Protein AF-A0A7Z2T0M9-F1 (afdb_monomer_lite)

InterPro domains:
  IPR044925 His-Me finger superfamily [SSF54060] (57-110)
  IPR044930 Homing endonuclease, His-Me finger superfamily [G3DSA:3.90.75.10] (30-113)

pLDDT: mean 75.5, std 15.65, range [36.25, 91.56]

Structure (mmCIF, N/CA/C/O backbone):
data_AF-A0A7Z2T0M9-F1
#
_entry.id   AF-A0A7Z2T0M9-F1
#
loop_
_atom_site.group_PDB
_atom_site.id
_atom_site.type_symbol
_atom_site.label_atom_id
_atom_site.label_alt_id
_atom_site.label_comp_id
_atom_site.label_asym_id
_atom_site.label_entity_id
_atom_site.label_seq_id
_atom_site.pdbx_PDB_ins_code
_atom_site.Cartn_x
_atom_site.Cartn_y
_atom_site.Cartn_z
_atom_site.occupancy
_atom_site.B_iso_or_equiv
_atom_site.auth_seq_id
_atom_site.auth_comp_id
_atom_site.auth_asym_id
_atom_site.auth_atom_id
_atom_site.pdbx_PDB_model_num
ATOM 1 N N . MET A 1 1 ? 39.689 4.831 -17.981 1.00 44.88 1 MET A N 1
ATOM 2 C CA . MET A 1 1 ? 38.945 5.629 -16.985 1.00 44.88 1 MET A CA 1
ATOM 3 C C . MET A 1 1 ? 37.884 6.417 -17.726 1.00 44.88 1 MET A C 1
ATOM 5 O O . MET A 1 1 ? 38.165 7.509 -18.199 1.00 44.88 1 MET A O 1
ATOM 9 N N . SER A 1 2 ? 36.717 5.821 -17.944 1.00 44.22 2 SER A N 1
ATOM 10 C CA . SER A 1 2 ? 35.560 6.513 -18.521 1.00 44.22 2 SER A CA 1
ATOM 11 C C . SER A 1 2 ? 34.316 5.743 -18.094 1.00 44.22 2 SER A C 1
ATOM 13 O O . SER A 1 2 ? 33.832 4.882 -18.818 1.00 44.22 2 SER A O 1
ATOM 15 N N . GLU A 1 3 ? 33.868 5.991 -16.867 1.00 47.47 3 GLU A N 1
ATOM 16 C CA . GLU A 1 3 ? 32.492 5.697 -16.473 1.00 47.47 3 GLU A CA 1
ATOM 17 C C . GLU A 1 3 ? 31.602 6.738 -17.166 1.00 47.47 3 GLU A C 1
ATOM 19 O O . GLU A 1 3 ? 31.812 7.938 -16.962 1.00 47.47 3 GLU A O 1
ATOM 24 N N . PRO A 1 4 ? 30.663 6.339 -18.039 1.00 52.00 4 PRO A N 1
ATOM 25 C CA . PRO A 1 4 ? 29.681 7.275 -18.549 1.00 52.00 4 PRO A CA 1
ATOM 26 C C . PRO A 1 4 ? 28.760 7.667 -17.394 1.00 52.00 4 PRO A C 1
ATOM 28 O O . PRO A 1 4 ? 28.128 6.826 -16.760 1.00 52.00 4 PRO A O 1
ATOM 31 N N . GLN A 1 5 ? 28.718 8.964 -17.113 1.00 46.34 5 GLN A N 1
ATOM 32 C CA . GLN A 1 5 ? 27.820 9.567 -16.144 1.00 46.34 5 GLN A CA 1
ATOM 33 C C . GLN A 1 5 ? 26.382 9.386 -1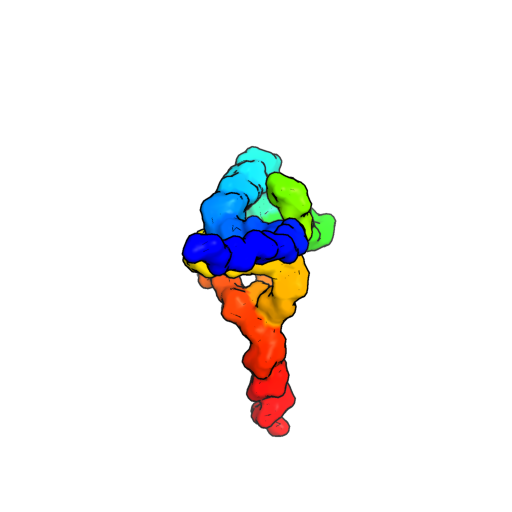6.641 1.00 46.34 5 GLN A C 1
ATOM 35 O O . GLN A 1 5 ? 25.912 10.114 -17.517 1.00 46.34 5 GLN A O 1
ATOM 40 N N . GLU A 1 6 ? 25.704 8.367 -16.113 1.00 45.12 6 GLU A N 1
ATOM 41 C CA . GLU A 1 6 ? 24.289 8.125 -16.354 1.00 45.12 6 GLU A CA 1
ATOM 42 C C . GLU A 1 6 ? 23.495 9.312 -15.807 1.00 45.12 6 GLU A C 1
ATOM 44 O O . GLU A 1 6 ? 23.367 9.517 -14.599 1.00 45.12 6 GLU A O 1
ATOM 49 N N . VAL A 1 7 ? 22.960 10.120 -16.719 1.00 42.62 7 VAL A N 1
ATOM 50 C CA . VAL A 1 7 ? 21.938 11.124 -16.430 1.00 42.62 7 VAL A CA 1
ATOM 51 C C . VAL A 1 7 ? 20.635 10.404 -16.081 1.00 42.62 7 VAL A C 1
ATOM 53 O O . VAL A 1 7 ? 19.682 10.369 -16.858 1.00 42.62 7 VAL A O 1
ATOM 56 N N . ALA A 1 8 ? 20.599 9.777 -14.905 1.00 43.12 8 ALA A N 1
ATOM 57 C CA . ALA A 1 8 ? 19.381 9.237 -14.337 1.00 43.12 8 ALA A CA 1
ATOM 58 C C . ALA A 1 8 ? 18.435 10.415 -14.090 1.00 43.12 8 ALA A C 1
ATOM 60 O O . ALA A 1 8 ? 18.521 11.127 -13.090 1.00 43.12 8 ALA A O 1
ATOM 61 N N . SER A 1 9 ? 17.529 10.629 -15.046 1.00 44.91 9 SER A N 1
ATOM 62 C CA . SER A 1 9 ? 16.274 11.328 -14.797 1.00 44.91 9 SER A CA 1
ATOM 63 C C . SER A 1 9 ? 15.743 10.775 -13.482 1.00 44.91 9 SER A C 1
ATOM 65 O O . SER A 1 9 ? 15.687 9.554 -13.349 1.00 44.91 9 SER A O 1
ATOM 67 N N . MET A 1 10 ? 15.470 11.646 -12.506 1.00 49.88 10 MET A N 1
ATOM 68 C CA . MET A 1 10 ? 15.091 11.299 -11.132 1.00 49.88 10 MET A CA 1
ATOM 69 C C . MET A 1 10 ? 13.786 10.488 -11.108 1.00 49.88 10 MET A C 1
ATOM 71 O O . MET A 1 10 ? 12.734 10.983 -10.711 1.00 49.88 10 MET A O 1
ATOM 75 N N . ALA A 1 11 ? 13.834 9.236 -11.556 1.00 58.84 11 ALA A N 1
ATOM 76 C CA . ALA A 1 11 ? 12.772 8.278 -11.388 1.00 58.84 11 ALA A CA 1
ATOM 77 C C . ALA A 1 11 ? 12.648 8.102 -9.885 1.00 58.84 11 ALA A C 1
ATOM 79 O O . ALA A 1 11 ? 13.568 7.646 -9.208 1.00 58.84 11 ALA A O 1
ATOM 80 N N . THR A 1 12 ? 11.536 8.567 -9.339 1.00 74.62 12 THR A N 1
ATOM 81 C CA . THR A 1 12 ? 11.258 8.413 -7.926 1.00 74.62 12 THR A CA 1
ATOM 82 C C . THR A 1 12 ? 11.108 6.914 -7.660 1.00 74.62 12 THR A C 1
ATOM 84 O O . THR A 1 12 ? 10.118 6.310 -8.059 1.00 74.62 12 THR A O 1
ATOM 87 N N . VAL A 1 13 ? 12.124 6.278 -7.073 1.00 82.38 13 VAL A N 1
ATOM 88 C CA . VAL A 1 13 ? 12.102 4.842 -6.765 1.00 82.38 13 VAL A CA 1
ATOM 89 C C . VAL A 1 13 ? 11.526 4.656 -5.370 1.00 82.38 13 VAL A C 1
ATOM 91 O O . VAL A 1 13 ? 12.070 5.158 -4.388 1.00 82.38 13 VAL A O 1
ATOM 94 N N . ALA A 1 14 ? 10.431 3.912 -5.273 1.00 85.38 14 ALA A N 1
ATOM 95 C CA . ALA A 1 14 ? 9.883 3.495 -3.997 1.00 85.38 14 ALA A CA 1
ATOM 96 C C . ALA A 1 14 ? 10.519 2.152 -3.602 1.00 85.38 14 ALA A C 1
ATOM 98 O O . ALA A 1 14 ? 10.478 1.180 -4.360 1.00 85.38 14 ALA A O 1
ATOM 99 N N . THR A 1 15 ? 11.113 2.096 -2.409 1.00 88.31 15 THR A N 1
ATOM 100 C CA . THR A 1 15 ? 11.741 0.882 -1.863 1.00 88.31 15 THR A CA 1
ATOM 101 C C . THR A 1 15 ? 10.836 0.205 -0.826 1.00 88.31 15 THR A C 1
ATOM 103 O O . THR A 1 15 ? 10.016 0.884 -0.198 1.00 88.31 15 THR A O 1
ATOM 106 N N . PRO A 1 16 ? 10.996 -1.108 -0.576 1.00 88.38 16 PRO A N 1
ATOM 107 C CA . PRO A 1 16 ? 10.242 -1.812 0.465 1.00 88.38 16 PRO A CA 1
ATOM 108 C C . PRO A 1 16 ? 10.451 -1.236 1.868 1.00 88.38 16 PRO A C 1
ATOM 110 O O . PRO A 1 16 ? 9.523 -1.216 2.672 1.00 88.38 16 PRO A O 1
ATOM 113 N N . ALA A 1 17 ? 11.647 -0.721 2.168 1.00 88.69 17 ALA A N 1
ATOM 114 C CA . ALA A 1 17 ? 11.918 -0.062 3.442 1.00 88.69 17 ALA A CA 1
ATOM 115 C C . ALA A 1 17 ? 11.057 1.199 3.599 1.00 88.69 17 ALA A C 1
ATOM 117 O O . ALA A 1 17 ? 10.311 1.316 4.566 1.00 88.69 17 ALA A O 1
ATOM 118 N N . THR A 1 18 ? 11.078 2.078 2.592 1.00 88.69 18 THR A N 1
ATOM 119 C CA . THR A 1 18 ? 10.251 3.293 2.551 1.00 88.69 18 THR A CA 1
ATOM 120 C C . THR A 1 18 ? 8.764 2.974 2.663 1.00 88.69 18 THR A C 1
ATOM 122 O O . THR A 1 18 ? 8.021 3.695 3.317 1.00 88.69 18 THR A O 1
ATOM 125 N N . ALA A 1 19 ? 8.330 1.869 2.061 1.00 89.50 19 ALA A N 1
ATOM 126 C CA . ALA A 1 19 ? 6.949 1.430 2.125 1.00 89.50 19 ALA A CA 1
ATOM 127 C C . ALA A 1 19 ? 6.512 0.975 3.513 1.00 89.50 19 ALA A C 1
ATOM 129 O O . ALA A 1 19 ? 5.415 1.306 3.953 1.00 89.50 19 ALA A O 1
ATOM 130 N N . ARG A 1 20 ? 7.379 0.244 4.217 1.00 89.31 20 ARG A N 1
ATOM 131 C CA . ARG A 1 20 ? 7.134 -0.152 5.606 1.00 89.31 20 ARG A CA 1
ATOM 132 C C . ARG A 1 20 ? 7.056 1.059 6.527 1.00 89.31 20 ARG A C 1
ATOM 134 O O . ARG A 1 20 ? 6.180 1.092 7.380 1.00 89.31 20 ARG A O 1
ATOM 141 N N . GLU A 1 21 ? 7.943 2.036 6.342 1.00 91.56 21 GLU A N 1
ATOM 142 C CA . GLU A 1 21 ? 7.890 3.302 7.083 1.00 91.56 21 GLU A CA 1
ATOM 143 C C . GLU A 1 21 ? 6.573 4.042 6.812 1.00 91.56 21 GLU A C 1
ATOM 145 O O . GLU A 1 21 ? 5.889 4.444 7.748 1.00 91.56 21 GLU A O 1
ATOM 150 N N . ALA A 1 22 ? 6.188 4.157 5.538 1.00 90.06 22 ALA A N 1
ATOM 151 C CA . ALA A 1 22 ? 4.963 4.827 5.119 1.00 90.06 22 ALA A CA 1
ATOM 152 C C . ALA A 1 22 ? 3.705 4.178 5.720 1.00 90.06 22 ALA A C 1
ATOM 154 O O . ALA A 1 22 ? 2.827 4.886 6.206 1.00 90.06 22 ALA A O 1
ATOM 155 N N . LEU A 1 23 ? 3.627 2.842 5.709 1.00 87.75 23 LEU A N 1
ATOM 156 C CA . LEU A 1 23 ? 2.527 2.106 6.335 1.00 87.75 23 LEU A CA 1
ATOM 157 C C . LEU A 1 23 ? 2.510 2.280 7.850 1.00 87.75 23 LEU A C 1
ATOM 159 O O . LEU A 1 23 ? 1.454 2.557 8.400 1.00 87.75 23 LEU A O 1
ATOM 163 N N . ALA A 1 24 ? 3.661 2.170 8.514 1.00 89.69 24 ALA A N 1
ATOM 164 C CA . ALA A 1 24 ? 3.735 2.331 9.962 1.00 89.69 24 ALA A CA 1
ATOM 165 C C . ALA A 1 24 ? 3.282 3.734 10.400 1.00 89.69 24 ALA A C 1
ATOM 167 O O . ALA A 1 24 ? 2.566 3.873 11.388 1.00 89.69 24 ALA A O 1
ATOM 168 N N . GLU A 1 25 ? 3.659 4.774 9.650 1.00 90.62 25 GLU A N 1
ATOM 169 C CA . GLU A 1 25 ? 3.222 6.151 9.903 1.00 90.62 25 GLU A CA 1
ATOM 170 C C . GLU A 1 25 ? 1.712 6.319 9.694 1.00 90.62 25 GLU A C 1
ATOM 172 O O . GLU A 1 25 ? 1.029 6.956 10.496 1.00 90.62 25 GLU A O 1
ATOM 177 N N . PHE A 1 26 ? 1.177 5.696 8.650 1.00 87.94 26 PHE A N 1
ATOM 178 C CA . PHE A 1 26 ? -0.248 5.699 8.365 1.00 87.94 26 PHE A CA 1
ATOM 179 C C . PHE A 1 26 ? -1.066 4.963 9.428 1.00 87.94 26 PHE A C 1
ATOM 181 O O . PHE A 1 26 ? -2.070 5.483 9.903 1.00 87.94 26 PHE A O 1
ATOM 188 N N . GLU A 1 27 ? -0.631 3.771 9.838 1.00 86.75 27 GLU A N 1
ATOM 189 C CA . GLU A 1 27 ? -1.247 3.002 10.920 1.00 86.75 27 GLU A CA 1
ATOM 190 C C . GLU A 1 27 ? -1.164 3.757 12.253 1.00 86.75 27 GLU A C 1
ATOM 192 O O . GLU A 1 27 ? -2.106 3.717 13.039 1.00 86.75 27 GLU A O 1
ATOM 197 N N . ALA A 1 28 ? -0.089 4.508 12.501 1.00 88.75 28 ALA A N 1
ATOM 198 C CA . ALA A 1 28 ? 0.012 5.353 13.686 1.00 88.75 28 ALA A CA 1
ATOM 199 C C . ALA A 1 28 ? -0.997 6.518 13.673 1.00 88.75 28 ALA A C 1
ATOM 201 O O . ALA A 1 28 ? -1.514 6.883 14.728 1.00 88.75 28 ALA A O 1
ATOM 202 N N . GLN A 1 29 ? -1.292 7.094 12.503 1.00 86.94 29 GLN A N 1
ATOM 203 C CA . GLN A 1 29 ? -2.239 8.210 12.369 1.00 86.94 29 GLN A CA 1
ATOM 204 C C . GLN A 1 29 ? -3.700 7.753 12.295 1.00 86.94 29 GLN A C 1
ATOM 206 O O . GLN A 1 29 ? -4.580 8.405 12.853 1.00 86.94 29 GLN A O 1
ATOM 211 N N . HIS A 1 30 ? -3.953 6.628 11.632 1.00 84.88 30 HIS A N 1
ATOM 212 C CA . HIS A 1 30 ? -5.290 6.197 11.226 1.00 84.88 30 HIS A CA 1
ATOM 213 C C . HIS A 1 30 ? -5.641 4.772 11.653 1.00 84.88 30 HIS A C 1
ATOM 215 O O . HIS A 1 30 ? -6.688 4.255 11.272 1.00 84.88 30 HIS A O 1
ATOM 221 N N . GLY A 1 31 ? -4.805 4.125 12.468 1.00 80.94 31 GLY A N 1
ATOM 222 C CA . GLY A 1 31 ? -5.010 2.756 12.950 1.00 80.94 31 GLY A CA 1
ATOM 223 C C . GLY A 1 31 ? -6.381 2.522 13.586 1.00 80.94 31 GLY A C 1
ATOM 224 O O . GLY A 1 31 ? -6.949 1.445 13.441 1.00 80.94 31 GLY A O 1
ATOM 225 N N . ALA A 1 32 ? -6.952 3.548 14.225 1.00 82.94 32 ALA A N 1
ATOM 226 C CA . ALA A 1 32 ? -8.286 3.495 14.822 1.00 82.94 32 ALA A CA 1
ATOM 227 C C . ALA A 1 32 ? -9.435 3.416 13.793 1.00 82.94 32 ALA A C 1
ATOM 229 O O . ALA A 1 32 ? -10.524 2.959 14.132 1.00 82.94 32 ALA A O 1
ATOM 230 N N . GLU A 1 33 ? -9.212 3.846 12.547 1.00 84.00 33 GLU A N 1
ATOM 231 C CA . GLU A 1 33 ? -10.198 3.817 11.452 1.00 84.00 33 GLU A CA 1
ATOM 232 C C . GLU A 1 33 ? -10.108 2.530 10.610 1.00 84.00 33 GLU A C 1
ATOM 234 O O . GLU A 1 33 ? -10.949 2.276 9.731 1.00 84.00 33 GLU A O 1
ATOM 239 N N . LEU A 1 34 ? -9.089 1.703 10.871 1.00 81.88 34 LEU A N 1
ATOM 240 C CA . LEU A 1 34 ? -8.857 0.457 10.158 1.00 81.88 34 LEU A CA 1
ATOM 241 C C . LEU A 1 34 ? -9.791 -0.634 10.680 1.00 81.88 34 LEU A C 1
ATOM 243 O O . LEU A 1 34 ? -9.779 -0.998 11.852 1.00 81.88 34 LEU A O 1
ATOM 247 N N . ALA A 1 35 ? -10.580 -1.200 9.775 1.00 83.50 35 ALA A N 1
ATOM 248 C CA . ALA A 1 35 ? -11.389 -2.376 10.037 1.00 83.50 35 ALA A CA 1
ATOM 249 C C . ALA A 1 35 ? -10.668 -3.621 9.517 1.00 83.50 35 ALA A C 1
ATOM 251 O O . ALA A 1 35 ? -10.362 -3.725 8.323 1.00 83.50 35 ALA A O 1
ATOM 252 N N . GLN A 1 36 ? -10.437 -4.589 10.405 1.00 83.88 36 GLN A N 1
ATOM 253 C CA . 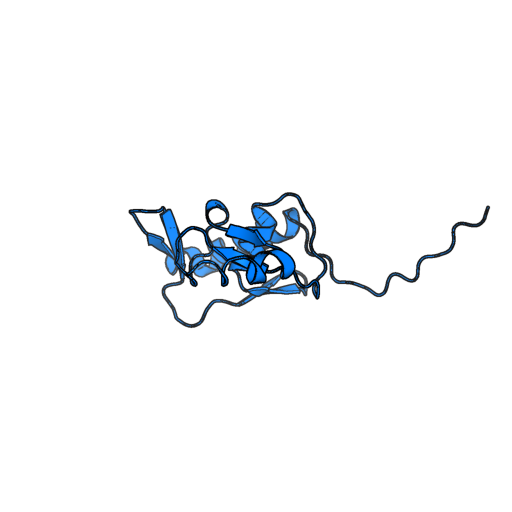GLN A 1 36 ? -9.916 -5.899 10.035 1.00 83.88 36 GLN A CA 1
ATOM 254 C C . GLN A 1 36 ? -11.054 -6.918 9.907 1.00 83.88 36 GLN A C 1
ATOM 256 O O . GLN A 1 36 ? -11.883 -7.079 10.800 1.00 83.88 36 GLN A O 1
ATOM 261 N N . CYS A 1 37 ? -11.091 -7.632 8.787 1.00 78.94 37 CYS A N 1
ATOM 262 C CA . CYS A 1 37 ? -12.033 -8.720 8.564 1.00 78.94 37 CYS A CA 1
ATOM 263 C C . CYS A 1 37 ? -11.624 -9.960 9.385 1.00 78.94 37 CYS A C 1
ATOM 265 O O . CYS A 1 37 ? -10.485 -10.408 9.239 1.00 78.94 37 CYS A O 1
ATOM 267 N N . PRO A 1 38 ? -12.534 -10.585 10.159 1.00 77.56 38 PRO A N 1
ATOM 268 C CA . PRO A 1 38 ? -12.210 -11.748 10.992 1.00 77.56 38 PRO A CA 1
ATOM 269 C C . PRO A 1 38 ? -12.009 -13.053 10.203 1.00 77.56 38 PRO A C 1
ATOM 271 O O . PRO A 1 38 ? -11.448 -14.000 10.740 1.00 77.56 38 PRO A O 1
ATOM 274 N N . VAL A 1 39 ? -12.468 -13.124 8.947 1.00 76.69 39 VAL A N 1
ATOM 275 C CA . VAL A 1 39 ? -12.437 -14.361 8.142 1.00 76.69 39 VAL A CA 1
ATOM 276 C C . VAL A 1 39 ? -11.103 -14.524 7.422 1.00 76.69 39 VAL A C 1
ATOM 278 O O . VAL A 1 39 ? -10.433 -15.540 7.555 1.00 76.69 39 VAL A O 1
ATOM 281 N N . LEU A 1 40 ? -10.720 -13.510 6.647 1.00 77.62 40 LEU A N 1
ATOM 282 C CA . LEU A 1 40 ? -9.497 -13.535 5.844 1.00 77.62 40 LEU A CA 1
ATOM 283 C C . LEU A 1 40 ? -8.359 -12.735 6.491 1.00 77.62 40 LEU A C 1
ATOM 285 O O . LEU A 1 40 ? -7.231 -12.814 6.030 1.00 77.62 40 LEU A O 1
ATOM 289 N N . GLY A 1 41 ? -8.629 -11.910 7.508 1.00 82.69 41 GLY A N 1
ATOM 290 C CA . GLY A 1 41 ? -7.638 -10.965 8.031 1.00 82.69 41 GLY A CA 1
ATOM 291 C C . GLY A 1 41 ? -7.392 -9.769 7.103 1.00 82.69 41 GLY A C 1
ATOM 292 O O . GLY A 1 41 ? -6.352 -9.121 7.197 1.00 82.69 41 GLY A O 1
ATOM 293 N N . CYS A 1 42 ? -8.313 -9.469 6.178 1.00 84.62 42 CYS A N 1
ATOM 294 C CA . CYS A 1 42 ? -8.210 -8.289 5.313 1.00 84.62 42 CYS A CA 1
ATOM 295 C C . CYS A 1 42 ? -8.202 -7.015 6.154 1.00 84.62 42 CYS A C 1
ATOM 297 O O . CYS A 1 42 ? -9.071 -6.864 7.006 1.00 84.62 42 CYS A O 1
ATOM 299 N N . VAL A 1 43 ? -7.292 -6.088 5.867 1.00 85.25 43 VAL A N 1
ATOM 300 C CA . VAL A 1 43 ? -7.300 -4.759 6.483 1.00 85.25 43 VAL A CA 1
ATOM 301 C C . VAL A 1 43 ? -7.930 -3.797 5.491 1.00 85.25 43 VAL A C 1
ATOM 303 O O . VAL A 1 43 ? -7.453 -3.656 4.365 1.00 85.25 43 VAL A O 1
ATOM 306 N N . THR A 1 44 ? -9.042 -3.196 5.889 1.00 81.19 44 THR A N 1
ATOM 307 C CA . THR A 1 44 ? -9.810 -2.245 5.088 1.00 81.19 44 THR A CA 1
ATOM 308 C C . THR A 1 44 ? -9.924 -0.933 5.831 1.00 81.19 44 THR A C 1
ATOM 310 O O . THR A 1 44 ? -9.984 -0.905 7.056 1.00 81.19 44 THR A O 1
ATOM 313 N N . TRP A 1 45 ? -9.954 0.163 5.090 1.00 77.94 45 TRP A N 1
ATOM 314 C CA . TRP A 1 45 ? -10.213 1.467 5.672 1.00 77.94 45 TRP A CA 1
ATOM 315 C C . TRP A 1 45 ? -11.725 1.726 5.626 1.00 77.94 45 TRP A C 1
ATOM 317 O O . TRP A 1 45 ? -12.344 1.582 4.568 1.00 77.94 45 TRP A O 1
ATOM 327 N N . SER A 1 46 ? -12.318 2.078 6.770 1.00 66.25 46 SER A N 1
ATOM 328 C CA . SER A 1 46 ? -13.778 2.197 6.934 1.00 66.25 46 SER A CA 1
ATOM 329 C C . SER A 1 46 ? -14.370 3.433 6.241 1.00 66.25 46 SER A C 1
ATOM 331 O O . SER A 1 46 ? -15.470 3.375 5.690 1.00 66.25 46 SER A O 1
ATOM 333 N N . SER A 1 47 ? -13.629 4.541 6.209 1.00 61.53 47 SER A N 1
ATOM 334 C CA . SER A 1 47 ? -13.968 5.763 5.467 1.00 61.53 47 SER A CA 1
ATOM 335 C C . SER A 1 47 ? -13.701 5.601 3.957 1.00 61.53 47 SER A C 1
ATOM 337 O O . SER A 1 47 ? -12.584 5.353 3.512 1.00 61.53 47 SER A O 1
ATOM 339 N N . LEU A 1 48 ? -14.740 5.732 3.133 1.00 57.50 48 LEU A N 1
ATOM 340 C CA . LEU A 1 48 ? -14.588 5.908 1.683 1.00 57.50 48 LEU A CA 1
ATOM 341 C C . LEU A 1 48 ? -14.096 7.336 1.385 1.00 57.50 48 LEU A C 1
ATOM 343 O O . LEU A 1 48 ? -14.535 8.250 2.085 1.00 57.50 48 LEU A O 1
ATOM 347 N N . PRO A 1 49 ? -13.297 7.587 0.325 1.00 67.81 49 PRO A N 1
ATOM 348 C CA . PRO A 1 49 ? -12.778 6.676 -0.711 1.00 67.81 49 PRO A CA 1
ATOM 349 C C . PRO A 1 49 ? -11.420 6.020 -0.363 1.00 67.81 49 PRO A C 1
ATOM 351 O O . PRO A 1 49 ? -10.880 6.237 0.713 1.00 67.81 49 PRO A O 1
ATOM 354 N N . ARG A 1 50 ? -10.865 5.192 -1.276 1.00 68.88 50 ARG A N 1
ATOM 355 C CA . ARG A 1 50 ? -9.567 4.501 -1.084 1.00 68.88 50 ARG A CA 1
ATOM 356 C C . ARG A 1 50 ? -8.481 5.503 -0.654 1.00 68.88 50 ARG A C 1
ATOM 358 O O . ARG A 1 50 ? -8.226 6.429 -1.427 1.00 68.88 50 ARG A O 1
ATOM 365 N N . PRO A 1 51 ? -7.807 5.298 0.491 1.00 77.31 51 PRO A N 1
ATOM 366 C CA . PRO A 1 51 ? -6.820 6.249 0.973 1.00 77.31 51 PRO A CA 1
ATOM 367 C C . PRO A 1 51 ? -5.601 6.264 0.047 1.00 77.31 51 PRO A C 1
ATOM 369 O O . PRO A 1 51 ? -4.975 5.230 -0.230 1.00 77.31 51 PRO A O 1
ATOM 372 N N . ASP A 1 52 ? -5.277 7.451 -0.453 1.00 84.50 52 ASP A N 1
ATOM 373 C CA . ASP A 1 52 ? -3.970 7.728 -1.024 1.00 84.50 52 ASP A CA 1
ATOM 374 C C . ASP A 1 52 ? -3.020 8.194 0.076 1.00 84.50 52 ASP A C 1
ATOM 376 O O . ASP A 1 52 ? -3.418 8.900 0.999 1.00 84.50 52 ASP A O 1
ATOM 380 N N . TRP A 1 53 ? -1.767 7.751 -0.001 1.00 88.56 53 TRP A N 1
ATOM 381 C CA . TRP A 1 53 ? -0.756 8.111 0.979 1.00 88.56 53 TRP A CA 1
ATOM 382 C C . TRP A 1 53 ? 0.477 8.664 0.285 1.00 88.56 53 TRP A C 1
ATOM 384 O O . TRP A 1 53 ? 0.998 8.076 -0.674 1.00 88.56 53 TRP A O 1
ATOM 394 N N . SER A 1 54 ? 0.927 9.818 0.769 1.00 88.75 54 SER A N 1
ATOM 395 C CA . SER A 1 54 ? 2.109 10.501 0.267 1.00 88.75 54 SER A CA 1
ATOM 396 C C . SER A 1 54 ? 3.223 10.417 1.293 1.00 88.75 54 SER A C 1
ATOM 398 O O . SER A 1 54 ? 3.127 11.025 2.352 1.00 88.75 54 SER A O 1
ATOM 400 N N . TYR A 1 55 ? 4.302 9.717 0.957 1.00 87.25 55 TYR A N 1
ATOM 401 C CA . TYR A 1 55 ? 5.458 9.569 1.834 1.00 87.25 55 TYR A CA 1
ATOM 402 C C . TYR A 1 55 ? 6.748 9.871 1.072 1.00 87.25 55 TYR A C 1
ATOM 404 O O . TYR A 1 55 ? 6.942 9.385 -0.042 1.00 87.25 55 TYR A O 1
ATOM 412 N N . LYS A 1 56 ? 7.620 10.711 1.649 1.00 84.06 56 LYS A N 1
ATOM 413 C CA . LYS A 1 56 ? 8.894 11.163 1.040 1.00 84.06 56 LYS A CA 1
ATOM 414 C C . LYS A 1 56 ? 8.749 11.685 -0.407 1.00 84.06 56 LYS A C 1
ATOM 416 O O . LYS A 1 56 ? 9.599 11.439 -1.255 1.00 84.06 56 LYS A O 1
ATOM 421 N N . GLY A 1 57 ? 7.656 12.396 -0.698 1.00 84.44 57 GLY A N 1
ATOM 422 C CA . GLY A 1 57 ? 7.368 12.948 -2.032 1.00 84.44 57 GLY A CA 1
ATOM 423 C C . GLY A 1 57 ? 6.774 11.946 -3.030 1.00 84.44 57 GLY A C 1
ATOM 424 O O . GLY A 1 57 ? 6.528 12.303 -4.179 1.00 84.44 57 GLY A O 1
ATOM 425 N N . ILE A 1 58 ? 6.509 10.709 -2.602 1.00 84.94 58 ILE A N 1
ATOM 426 C CA . ILE A 1 58 ? 5.873 9.673 -3.41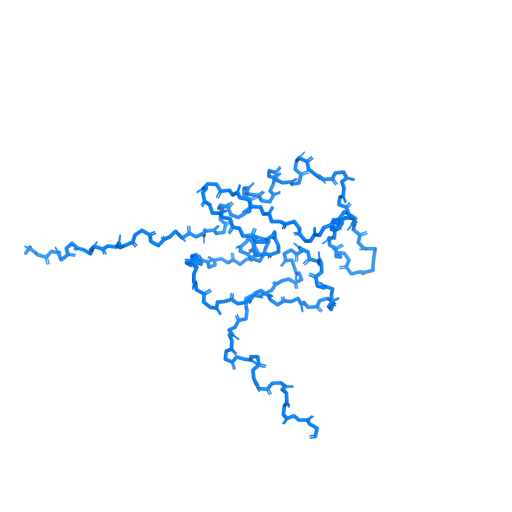3 1.00 84.94 58 ILE A CA 1
ATOM 427 C C . ILE A 1 58 ? 4.405 9.568 -3.024 1.00 84.94 58 ILE A C 1
ATOM 429 O O . ILE A 1 58 ? 4.096 9.114 -1.927 1.00 84.94 58 ILE A O 1
ATOM 433 N N . ARG A 1 59 ? 3.490 9.935 -3.924 1.00 87.31 59 ARG A N 1
ATOM 434 C CA . ARG A 1 59 ? 2.050 9.746 -3.713 1.00 87.31 59 ARG A CA 1
ATOM 435 C C . ARG A 1 59 ? 1.572 8.499 -4.440 1.00 87.31 59 ARG A C 1
ATOM 437 O O . ARG A 1 59 ? 1.640 8.429 -5.665 1.00 87.31 59 ARG A O 1
ATOM 444 N N . MET A 1 60 ? 1.054 7.526 -3.697 1.00 86.94 60 MET A N 1
ATOM 445 C CA . MET A 1 60 ? 0.385 6.369 -4.285 1.00 86.94 60 MET A CA 1
ATOM 446 C C . MET A 1 60 ? -0.700 5.801 -3.362 1.00 86.94 60 MET A C 1
ATOM 448 O O . MET A 1 60 ? -0.672 6.039 -2.156 1.00 86.94 60 MET A O 1
ATOM 452 N N . PRO A 1 61 ? -1.672 5.050 -3.909 1.00 87.31 61 PRO A N 1
ATOM 453 C CA . PRO A 1 61 ? -2.655 4.338 -3.105 1.00 87.31 61 PRO A CA 1
ATOM 454 C C . PRO A 1 61 ? -2.011 3.450 -2.041 1.00 87.31 61 PRO A C 1
ATOM 456 O O . PRO A 1 61 ? -1.020 2.771 -2.319 1.00 87.31 61 PRO A O 1
ATOM 459 N N . LEU A 1 62 ? -2.618 3.385 -0.858 1.00 87.38 62 LEU A N 1
ATOM 460 C CA . LEU A 1 62 ? -2.057 2.654 0.278 1.00 87.38 62 LEU A CA 1
ATOM 461 C C . LEU A 1 62 ? -1.789 1.166 -0.010 1.00 87.38 62 LEU A C 1
ATOM 463 O O . LEU A 1 62 ? -0.755 0.632 0.379 1.00 87.38 62 LEU A O 1
ATOM 467 N N . TYR A 1 63 ? -2.661 0.496 -0.766 1.00 86.38 63 TYR A N 1
ATOM 468 C CA . TYR A 1 63 ? -2.448 -0.903 -1.152 1.00 86.38 63 TYR A CA 1
ATOM 469 C C . TYR A 1 63 ? -1.168 -1.099 -1.988 1.00 86.38 63 TYR A C 1
ATOM 471 O O . TYR A 1 63 ? -0.566 -2.168 -1.957 1.00 86.38 63 TYR A O 1
ATOM 479 N N . ARG A 1 64 ? -0.692 -0.081 -2.721 1.00 88.31 64 ARG A N 1
ATOM 480 C CA . ARG A 1 64 ? 0.600 -0.168 -3.424 1.00 88.31 64 ARG A CA 1
ATOM 481 C C . ARG A 1 64 ? 1.766 -0.075 -2.455 1.00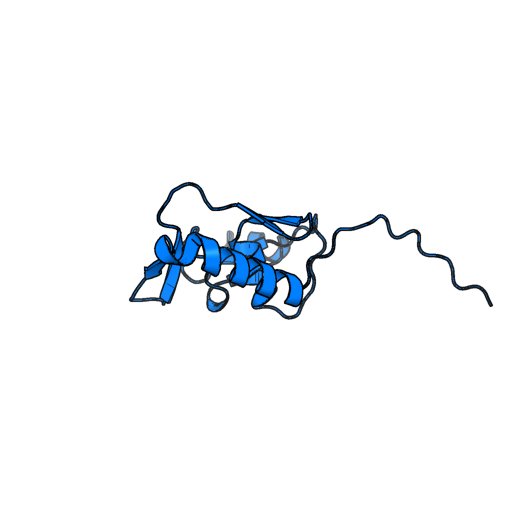 88.31 64 ARG A C 1
ATOM 483 O O . ARG A 1 64 ? 2.730 -0.811 -2.636 1.00 88.31 64 ARG A O 1
ATOM 490 N N . TRP A 1 65 ? 1.664 0.771 -1.430 1.00 90.31 65 TRP A N 1
ATOM 491 C CA . TRP A 1 65 ? 2.640 0.809 -0.342 1.00 90.31 65 TRP A CA 1
ATOM 492 C C . TRP A 1 65 ? 2.688 -0.530 0.393 1.00 90.31 65 TRP A C 1
ATOM 494 O O . TRP A 1 65 ? 3.760 -1.097 0.563 1.00 90.31 65 TRP A O 1
ATOM 504 N N . ALA A 1 66 ? 1.536 -1.105 0.727 1.00 90.50 66 ALA A N 1
ATOM 505 C CA . ALA A 1 66 ? 1.484 -2.419 1.353 1.00 90.50 66 ALA A CA 1
ATOM 506 C C . ALA A 1 66 ? 2.075 -3.528 0.480 1.00 90.50 66 ALA A C 1
ATOM 508 O O . ALA A 1 66 ? 2.883 -4.322 0.957 1.00 90.50 66 ALA A O 1
ATOM 509 N N . CYS A 1 67 ? 1.754 -3.546 -0.814 1.00 89.56 67 CYS A N 1
ATOM 510 C CA . CYS A 1 67 ? 2.370 -4.481 -1.749 1.00 89.56 67 CYS A CA 1
ATOM 511 C C . CYS A 1 67 ? 3.890 -4.270 -1.809 1.00 89.56 67 CYS A C 1
ATOM 513 O O . CYS A 1 67 ? 4.660 -5.219 -1.761 1.00 89.56 67 CYS A O 1
ATOM 515 N N . LEU A 1 68 ? 4.358 -3.027 -1.847 1.00 89.25 68 LEU A N 1
ATOM 516 C CA . LEU A 1 68 ? 5.787 -2.741 -1.868 1.00 89.25 68 LEU A CA 1
ATOM 517 C C . LEU A 1 68 ? 6.489 -3.203 -0.586 1.00 89.25 68 LEU A C 1
ATOM 519 O O . LEU A 1 68 ? 7.575 -3.753 -0.662 1.00 89.2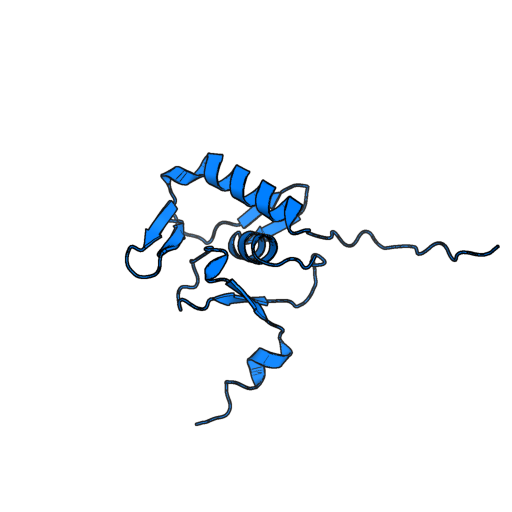5 68 LEU A O 1
ATOM 523 N N . ALA A 1 69 ? 5.863 -3.024 0.575 1.00 89.69 69 ALA A N 1
ATOM 524 C CA . ALA A 1 69 ? 6.398 -3.456 1.863 1.00 89.69 69 ALA A CA 1
ATOM 525 C C . ALA A 1 69 ? 6.458 -4.986 2.011 1.00 89.69 69 ALA A C 1
ATOM 527 O O . ALA A 1 69 ? 7.339 -5.499 2.703 1.00 89.69 69 ALA A O 1
ATOM 528 N N . ALA A 1 70 ? 5.518 -5.707 1.388 1.00 88.31 70 ALA A N 1
ATOM 529 C CA . ALA A 1 70 ? 5.458 -7.169 1.425 1.00 88.31 70 ALA A CA 1
ATOM 530 C C . ALA A 1 70 ? 6.494 -7.831 0.504 1.00 88.31 70 ALA A C 1
ATOM 532 O O . ALA A 1 70 ? 6.937 -8.951 0.760 1.00 88.31 70 ALA A O 1
ATOM 533 N N . HIS A 1 71 ? 6.865 -7.147 -0.579 1.00 84.31 71 HIS A N 1
ATOM 534 C CA . HIS A 1 71 ? 7.789 -7.641 -1.596 1.00 84.31 71 HIS A CA 1
ATOM 535 C C . HIS A 1 71 ? 9.188 -7.057 -1.378 1.00 84.31 71 HIS A C 1
ATOM 537 O O . HIS A 1 71 ? 9.352 -6.028 -0.739 1.00 84.31 71 HIS A O 1
ATOM 543 N N . ARG A 1 72 ? 10.239 -7.722 -1.869 1.00 78.19 72 ARG A N 1
ATOM 544 C CA . ARG A 1 72 ? 11.630 -7.240 -1.705 1.00 78.19 72 ARG A CA 1
ATOM 545 C C . ARG A 1 72 ? 12.118 -6.371 -2.867 1.00 78.19 72 ARG A C 1
ATOM 547 O O . ARG A 1 72 ? 13.251 -5.905 -2.841 1.00 78.19 72 ARG A O 1
ATOM 554 N N . GLU A 1 73 ? 11.281 -6.174 -3.877 1.00 81.12 73 GLU A N 1
ATOM 555 C CA . GLU A 1 73 ? 11.602 -5.423 -5.089 1.00 81.12 73 GLU A CA 1
ATOM 556 C C . GLU A 1 73 ? 11.292 -3.933 -4.916 1.00 81.12 73 GLU A C 1
ATOM 558 O O . GLU A 1 73 ? 10.265 -3.566 -4.350 1.00 81.12 73 GLU A O 1
ATOM 563 N N . SER A 1 74 ? 12.159 -3.069 -5.437 1.00 82.06 74 SER A N 1
ATOM 564 C CA . SER A 1 74 ? 11.891 -1.639 -5.609 1.00 82.06 74 SER A CA 1
ATOM 565 C C . SER A 1 74 ? 11.063 -1.405 -6.872 1.00 82.06 74 SER A C 1
ATOM 567 O O . SER A 1 74 ? 11.287 -2.052 -7.893 1.00 82.06 74 SER A O 1
ATOM 569 N N . ILE A 1 75 ? 10.140 -0.445 -6.822 1.00 81.44 75 ILE A N 1
ATOM 570 C CA . ILE A 1 75 ? 9.349 -0.035 -7.987 1.00 81.44 75 ILE A CA 1
ATOM 571 C C . ILE A 1 75 ? 9.690 1.400 -8.373 1.00 81.44 75 ILE A C 1
ATOM 573 O O . ILE A 1 75 ? 9.794 2.284 -7.520 1.00 81.44 75 ILE A O 1
ATOM 577 N N . SER A 1 76 ? 9.804 1.651 -9.671 1.00 80.56 76 SER A N 1
ATOM 578 C CA . SER A 1 76 ? 9.881 3.012 -10.195 1.00 80.56 76 SER A CA 1
ATOM 579 C C . SER A 1 76 ? 8.476 3.613 -10.240 1.00 80.56 76 SER A C 1
ATOM 581 O O . SER A 1 76 ? 7.542 3.014 -10.781 1.00 80.56 76 SER A O 1
ATOM 583 N N . VAL A 1 77 ? 8.290 4.798 -9.660 1.00 69.81 77 VAL A N 1
ATOM 584 C CA . VAL A 1 77 ? 7.027 5.543 -9.744 1.00 69.81 77 VAL A CA 1
ATOM 585 C C . VAL A 1 77 ? 6.792 5.905 -11.214 1.00 69.81 77 VAL A C 1
ATOM 587 O O . VAL A 1 77 ? 7.562 6.655 -11.803 1.00 69.81 77 VAL A O 1
ATOM 590 N N . GLY A 1 78 ? 5.755 5.316 -11.816 1.00 66.12 78 GLY A N 1
ATOM 591 C CA . GLY A 1 78 ? 5.481 5.383 -13.260 1.00 66.12 78 GLY A CA 1
ATOM 592 C C . GLY A 1 78 ? 5.568 4.032 -13.979 1.00 66.12 78 GLY A C 1
ATOM 593 O O . GLY A 1 78 ? 5.134 3.919 -15.122 1.00 66.12 78 GLY A O 1
ATOM 594 N N . GLU A 1 79 ? 6.064 2.984 -13.317 1.00 68.50 79 GLU A N 1
ATOM 595 C CA . GLU A 1 79 ? 6.088 1.639 -13.887 1.00 68.50 79 GLU A CA 1
ATOM 596 C C . GLU A 1 79 ? 4.679 1.024 -13.961 1.00 68.50 79 GLU A C 1
ATOM 598 O O . GLU A 1 79 ? 3.874 1.133 -13.030 1.00 68.50 79 GLU A O 1
ATOM 603 N N . HIS A 1 80 ? 4.390 0.311 -15.053 1.00 67.25 80 HIS A N 1
ATOM 604 C CA . HIS A 1 80 ? 3.103 -0.347 -15.320 1.00 67.25 80 HIS A CA 1
ATOM 605 C C . HIS A 1 80 ? 2.844 -1.608 -14.464 1.00 67.25 80 HIS A C 1
ATOM 607 O O . HIS A 1 80 ? 2.125 -2.514 -14.896 1.00 67.25 80 HIS A O 1
ATOM 613 N N . ARG A 1 81 ? 3.409 -1.691 -13.252 1.00 74.50 81 ARG A N 1
ATOM 614 C CA . ARG A 1 81 ? 3.088 -2.751 -12.287 1.00 74.50 81 ARG A CA 1
ATOM 615 C C . ARG A 1 81 ? 1.756 -2.465 -11.616 1.00 74.50 81 ARG A C 1
ATOM 617 O O . ARG A 1 81 ? 1.503 -1.351 -11.147 1.00 74.50 81 ARG A O 1
ATOM 624 N N . VAL A 1 82 ? 0.917 -3.489 -11.533 1.00 80.31 82 VAL A N 1
ATOM 625 C CA . VAL A 1 82 ? -0.380 -3.428 -10.858 1.00 80.31 82 VAL A CA 1
ATOM 626 C C . VAL A 1 82 ? -0.327 -4.296 -9.608 1.00 80.31 82 VAL A C 1
ATOM 628 O O . VAL A 1 82 ? 0.171 -5.415 -9.650 1.00 80.31 82 VAL A O 1
ATOM 631 N N . ALA A 1 83 ? -0.807 -3.777 -8.481 1.00 84.06 83 ALA A N 1
ATOM 632 C CA . ALA A 1 83 ? -0.973 -4.588 -7.281 1.00 84.06 83 ALA A CA 1
ATOM 633 C C . ALA A 1 83 ? -2.313 -5.323 -7.390 1.00 84.06 83 ALA A C 1
ATOM 635 O O . ALA A 1 83 ? -3.359 -4.689 -7.550 1.00 84.06 83 ALA A O 1
ATOM 636 N N . ARG A 1 84 ? -2.270 -6.655 -7.357 1.00 83.19 84 ARG A N 1
ATOM 637 C CA . ARG A 1 84 ? -3.451 -7.518 -7.437 1.00 83.19 84 ARG A CA 1
ATOM 638 C C . ARG A 1 84 ? -3.808 -8.048 -6.053 1.00 83.19 84 ARG A C 1
ATOM 640 O O . ARG A 1 84 ? -2.931 -8.403 -5.262 1.00 83.19 84 ARG A O 1
ATOM 647 N N . HIS A 1 85 ? -5.107 -8.122 -5.791 1.00 85.12 85 HIS A N 1
ATOM 648 C CA . HIS A 1 85 ? -5.664 -8.634 -4.544 1.00 85.12 85 HIS A CA 1
ATOM 649 C C . HIS A 1 85 ? -5.975 -10.124 -4.700 1.00 85.12 85 HIS A C 1
ATOM 651 O O . HIS A 1 85 ? -6.547 -10.527 -5.708 1.00 85.12 85 HIS A O 1
ATOM 657 N N . LYS A 1 86 ? -5.627 -10.938 -3.700 1.00 83.81 86 LYS A N 1
ATOM 658 C CA . LYS A 1 86 ? -6.017 -12.361 -3.625 1.00 83.81 86 LYS A CA 1
ATOM 659 C C . LYS A 1 86 ? -7.340 -12.596 -2.890 1.00 83.81 86 LYS A C 1
ATOM 661 O O . LYS A 1 86 ? -7.889 -13.684 -2.950 1.00 83.81 86 LYS A O 1
ATOM 666 N N . CYS A 1 87 ? -7.822 -11.593 -2.161 1.00 83.38 87 CYS A N 1
ATOM 667 C CA . CYS A 1 87 ? -8.961 -11.697 -1.245 1.00 83.38 87 CYS A CA 1
ATOM 668 C C . CYS A 1 87 ? -10.292 -11.218 -1.846 1.00 83.38 87 CYS A C 1
ATOM 670 O O . CYS A 1 87 ? -11.231 -10.988 -1.091 1.00 83.38 87 CYS A O 1
ATOM 672 N N . ASP A 1 88 ? -10.340 -10.988 -3.164 1.00 78.56 88 ASP A N 1
ATOM 673 C CA . ASP A 1 88 ? -11.467 -10.389 -3.908 1.00 78.56 88 ASP A CA 1
ATOM 674 C C . ASP A 1 88 ? -11.944 -9.012 -3.385 1.00 78.56 88 ASP A C 1
ATOM 676 O O . ASP A 1 88 ? -12.887 -8.410 -3.884 1.00 78.56 88 ASP A O 1
ATOM 680 N N . ASN A 1 89 ? -11.251 -8.448 -2.393 1.00 78.00 89 ASN A N 1
ATOM 681 C CA . ASN A 1 89 ? -11.590 -7.177 -1.780 1.00 78.00 89 ASN A CA 1
ATOM 682 C C . ASN A 1 89 ? -10.688 -6.065 -2.319 1.00 78.00 89 ASN A C 1
ATOM 684 O O . ASN A 1 89 ? -9.521 -5.946 -1.944 1.00 78.00 89 ASN A O 1
ATOM 688 N N . GLU A 1 90 ? -11.258 -5.208 -3.160 1.00 77.19 90 GLU A N 1
ATOM 689 C CA . GLU A 1 90 ? -10.577 -4.069 -3.786 1.00 77.19 90 GLU A CA 1
ATOM 690 C C . GLU A 1 90 ? -10.116 -2.968 -2.812 1.00 77.19 90 GLU A C 1
ATOM 692 O O . GLU A 1 90 ? -9.351 -2.082 -3.198 1.00 77.19 90 GLU A O 1
ATOM 697 N N . LYS A 1 91 ? -10.612 -2.984 -1.567 1.00 77.50 91 LYS A N 1
ATOM 698 C CA . LYS A 1 91 ? -10.249 -2.028 -0.508 1.00 77.50 91 LYS A CA 1
ATOM 699 C C . LYS A 1 91 ? -9.223 -2.602 0.464 1.00 77.50 91 LYS A C 1
ATOM 701 O O . LYS A 1 91 ? -8.789 -1.896 1.372 1.00 77.50 91 LYS A O 1
ATOM 706 N N . CYS A 1 92 ? -8.877 -3.879 0.317 1.00 86.12 92 CYS A N 1
ATOM 707 C CA . CYS A 1 92 ? -7.930 -4.534 1.195 1.00 86.12 92 CYS A CA 1
ATOM 708 C C . CYS A 1 92 ? -6.517 -4.039 0.896 1.00 86.12 92 CYS A C 1
ATOM 710 O O . CYS A 1 92 ? -6.018 -4.192 -0.211 1.00 86.12 92 CYS A O 1
ATOM 712 N N . PHE A 1 93 ? -5.840 -3.504 1.901 1.00 86.12 93 PHE A N 1
ATOM 713 C CA . PHE A 1 93 ? -4.430 -3.142 1.791 1.00 86.12 93 PHE A CA 1
ATOM 714 C C . PHE A 1 93 ? -3.540 -4.058 2.635 1.00 86.12 93 PHE A C 1
ATOM 716 O O . PHE A 1 93 ? -2.410 -3.703 2.945 1.00 86.12 93 PHE A O 1
ATOM 723 N N . ASN A 1 94 ? -4.018 -5.251 3.010 1.00 87.06 94 ASN A N 1
ATOM 724 C CA . ASN A 1 94 ? -3.179 -6.204 3.729 1.00 87.06 94 ASN A CA 1
ATOM 725 C C . ASN A 1 94 ? -2.023 -6.669 2.813 1.00 87.06 94 ASN A C 1
ATOM 727 O O . ASN A 1 94 ? -2.301 -7.278 1.773 1.00 87.06 94 ASN A O 1
ATOM 731 N N . PRO A 1 95 ? -0.747 -6.452 3.191 1.00 84.69 95 PRO A N 1
ATOM 732 C CA . PRO A 1 95 ? 0.416 -6.870 2.406 1.00 84.69 95 PRO A CA 1
ATOM 733 C C . PRO A 1 95 ? 0.406 -8.361 2.036 1.00 84.69 95 PRO A C 1
ATOM 735 O O . PRO A 1 95 ? 0.837 -8.725 0.946 1.00 84.69 95 PRO A O 1
ATOM 738 N N . GLN A 1 96 ? -0.133 -9.233 2.894 1.00 85.00 96 GLN A N 1
ATOM 739 C CA . GLN A 1 96 ? -0.211 -10.677 2.638 1.00 85.00 96 GLN A CA 1
ATOM 740 C C . GLN A 1 96 ? -1.212 -11.039 1.533 1.00 85.00 96 GLN A C 1
ATOM 742 O O . GLN A 1 96 ? -1.095 -12.085 0.892 1.00 85.00 96 GLN A O 1
ATOM 747 N N . HIS A 1 97 ? -2.198 -10.174 1.290 1.00 86.31 97 HIS A N 1
ATOM 748 C CA . HIS A 1 97 ? -3.208 -10.363 0.249 1.00 86.31 97 HIS A CA 1
ATOM 749 C C . HIS A 1 97 ? -2.840 -9.684 -1.069 1.00 86.31 97 HIS A C 1
ATOM 751 O O . HIS A 1 97 ? -3.599 -9.787 -2.036 1.00 86.31 97 HIS A O 1
ATOM 757 N N . LEU A 1 98 ? -1.695 -9.005 -1.113 1.00 87.75 98 LEU A N 1
ATOM 758 C CA . LEU A 1 98 ? -1.253 -8.203 -2.238 1.00 87.75 98 LEU A CA 1
ATOM 759 C C . LEU A 1 98 ? -0.045 -8.837 -2.921 1.00 87.75 98 LEU A C 1
ATOM 761 O O . LEU A 1 98 ? 0.884 -9.343 -2.290 1.00 87.75 98 LEU A O 1
ATOM 765 N N . HIS A 1 99 ? -0.055 -8.800 -4.246 1.00 86.19 99 HIS A N 1
ATOM 766 C CA . HIS A 1 99 ? 1.086 -9.219 -5.045 1.00 86.19 99 HIS A CA 1
ATOM 767 C C . HIS A 1 99 ? 1.253 -8.346 -6.277 1.00 86.19 99 HIS A C 1
ATOM 769 O O . HIS A 1 99 ? 0.276 -7.839 -6.835 1.00 86.19 99 HIS A O 1
ATOM 775 N N . TRP A 1 100 ? 2.505 -8.168 -6.695 1.00 84.56 100 TRP A N 1
ATOM 776 C CA . TRP A 1 100 ? 2.807 -7.502 -7.949 1.00 84.56 100 TRP A CA 1
ATOM 777 C C . TRP A 1 100 ? 2.401 -8.402 -9.109 1.00 84.56 100 TRP A C 1
ATOM 779 O O . TRP A 1 100 ? 2.856 -9.535 -9.209 1.00 84.56 100 TRP A O 1
ATOM 789 N N . GLY A 1 101 ? 1.537 -7.882 -9.973 1.00 74.44 101 GLY A N 1
ATOM 790 C CA . GLY A 1 101 ? 1.233 -8.462 -11.271 1.00 74.44 101 GLY A CA 1
ATOM 791 C C . GLY A 1 101 ? 1.755 -7.569 -12.389 1.00 74.44 101 GLY A C 1
ATOM 792 O O . GLY A 1 101 ? 1.845 -6.339 -12.254 1.00 74.44 101 GLY A O 1
ATOM 793 N N . THR A 1 102 ? 2.065 -8.182 -13.524 1.00 66.88 102 THR A N 1
ATOM 794 C CA . THR A 1 102 ? 2.338 -7.451 -14.762 1.00 66.88 102 THR A CA 1
ATOM 795 C C . THR A 1 102 ? 1.048 -7.283 -15.569 1.00 66.88 102 THR A C 1
ATOM 797 O O . THR A 1 102 ? 0.176 -8.152 -15.565 1.00 66.88 102 THR A O 1
ATOM 800 N N . ARG A 1 103 ? 0.893 -6.166 -16.302 1.00 55.16 103 ARG A N 1
ATOM 801 C CA . ARG A 1 103 ? -0.246 -5.997 -17.235 1.00 55.16 103 ARG A CA 1
ATOM 802 C C . ARG A 1 103 ? -0.336 -7.134 -18.269 1.00 55.16 103 ARG A C 1
ATOM 804 O O . ARG A 1 103 ? -1.436 -7.420 -18.728 1.00 55.16 103 ARG A O 1
ATOM 811 N N . GLY A 1 104 ? 0.790 -7.775 -18.603 1.00 49.41 104 GLY A N 1
ATOM 812 C CA . GLY A 1 104 ? 0.868 -8.898 -19.544 1.00 49.41 104 GLY A CA 1
ATOM 813 C C . GLY A 1 104 ? 0.160 -10.169 -19.064 1.00 49.41 104 GLY A C 1
ATOM 814 O O . GLY A 1 104 ? -0.453 -10.853 -19.874 1.00 49.41 104 GLY A O 1
ATOM 815 N N . GLU A 1 105 ? 0.143 -10.442 -17.758 1.00 49.97 105 GLU A N 1
ATOM 816 C CA . GLU A 1 105 ? -0.576 -11.596 -17.190 1.00 49.97 105 GLU A CA 1
ATOM 817 C C . GLU A 1 105 ? -2.090 -11.363 -17.077 1.00 49.97 105 GLU A C 1
ATOM 819 O O . GLU A 1 105 ? -2.867 -12.309 -16.998 1.00 49.97 105 GLU A O 1
ATOM 824 N N . ASN A 1 106 ? -2.541 -10.105 -17.090 1.00 46.69 106 ASN A N 1
ATOM 825 C CA . ASN A 1 106 ? -3.955 -9.769 -16.906 1.00 46.69 106 ASN A CA 1
ATOM 826 C C . ASN A 1 106 ? -4.819 -10.028 -18.155 1.00 46.69 106 ASN A C 1
ATOM 828 O O . ASN A 1 106 ? -6.041 -10.056 -18.043 1.00 46.69 106 ASN A O 1
ATOM 832 N N . ASN A 1 107 ? -4.219 -10.196 -19.341 1.00 46.66 107 ASN A N 1
ATOM 833 C CA . ASN A 1 107 ? -4.977 -10.467 -20.569 1.00 46.66 107 ASN A CA 1
ATOM 834 C C . ASN A 1 107 ? -5.164 -11.966 -20.859 1.00 46.66 107 ASN A C 1
ATOM 836 O O . ASN A 1 107 ? -6.001 -12.316 -21.685 1.00 46.66 107 ASN A O 1
ATOM 840 N N . SER A 1 108 ? -4.429 -12.847 -20.175 1.00 47.03 108 SER A N 1
ATOM 841 C CA . SER A 1 108 ? -4.511 -14.299 -20.400 1.00 47.03 108 SER A CA 1
ATOM 842 C C . SER A 1 108 ? -5.616 -14.993 -19.595 1.00 47.03 108 SER A C 1
ATOM 844 O O . SER A 1 108 ? -5.873 -16.165 -19.827 1.00 47.03 108 SER A O 1
ATOM 846 N N . ASP A 1 109 ? -6.296 -14.279 -18.692 1.00 47.62 109 ASP A N 1
ATOM 847 C CA . ASP A 1 109 ? -7.352 -14.840 -17.830 1.00 47.62 109 ASP A CA 1
ATOM 848 C C . ASP A 1 109 ? -8.780 -14.528 -18.331 1.00 47.62 109 ASP A C 1
ATOM 850 O O . ASP A 1 109 ? -9.762 -14.972 -17.756 1.00 47.62 109 ASP A O 1
ATOM 854 N N . ARG A 1 110 ? -8.926 -13.763 -19.428 1.00 44.72 110 ARG A N 1
ATOM 855 C CA . ARG A 1 110 ? -10.240 -13.423 -20.022 1.00 44.72 110 ARG A CA 1
ATOM 856 C C . ARG A 1 110 ? -10.660 -14.317 -21.198 1.00 44.72 110 ARG A C 1
ATOM 858 O O . ARG A 1 110 ? -11.624 -13.976 -21.875 1.00 44.72 110 ARG A O 1
ATOM 865 N N . ALA A 1 111 ? -9.948 -15.411 -21.479 1.00 43.62 111 ALA A N 1
ATOM 866 C CA . ALA A 1 111 ? -10.150 -16.209 -22.697 1.00 43.62 111 ALA A CA 1
ATOM 867 C C . ALA A 1 111 ? -10.242 -17.729 -22.458 1.00 43.62 111 ALA A C 1
ATOM 869 O O . ALA A 1 111 ? -9.696 -18.502 -23.241 1.00 43.62 111 ALA A O 1
ATOM 870 N N . LEU A 1 112 ? -10.924 -18.162 -21.394 1.00 42.34 112 LEU A N 1
ATOM 871 C CA . LEU A 1 112 ? -11.388 -19.548 -21.252 1.00 42.34 112 LEU A CA 1
ATOM 872 C C . LEU A 1 112 ? -12.821 -19.574 -20.697 1.00 42.34 112 LEU A C 1
ATOM 874 O O . LEU A 1 112 ? -13.043 -20.002 -19.570 1.00 42.34 112 LEU A O 1
ATOM 878 N N . GLU A 1 113 ? -13.771 -19.116 -21.511 1.00 36.25 113 GLU A N 1
ATOM 879 C CA . GLU A 1 113 ? -15.142 -19.649 -21.571 1.00 36.25 113 GLU A CA 1
ATOM 880 C C . GLU A 1 113 ? -15.544 -19.799 -23.042 1.00 36.25 113 GLU A C 1
ATOM 882 O O . GLU A 1 113 ? -15.208 -18.886 -23.837 1.00 36.25 113 GLU A O 1
#

Foldseek 3Di:
DDDDDPPPPCQPKAALVQLVVQVVVCCVVCVVQWDADPPPRFTFGNDDDQDWTAGPNDIDGNLVSLLRNLDRDIDGPVDQWDWDAQVPDPRGSHSVRTYTDHPVVVVVVPPDD

Radius of gyration: 16.47 Å; chains: 1; bounding box: 54×33×38 Å

Organism: NCBI:txid1481923

Sequence (113 aa):
MSEPQEVASMATVATPATAREALAEFEAQHGAELAQCPVLGCVTWSSLPRPDWSYKGIRMPLYRWACLAAHRESISVGEHRVARHKCDNEKCFNPQHLHWGTRGENNSDRALE

Secondary structure (DSSP, 8-state):
------------EEPHHHHHHHHHHHHHHHGGGEEEPTTT--EEESSSSPPEEEETTEEEEHHHHHHHHHSS--EETT--EEEEESSS-TTB--GGGEEEEETTGGGTTS---

=== Feature glossary ===
Feature key, reading from the visual/contextual features back to the raw sequence:

Rendered structure images. Six rendered views show the 3D structure from the faces of a cube — i.e. along ±x, ±y, ±z. Rendering representation is drawn randomly per protein from cartoon (secondary-structure ribbons), sticks (backbone bonds), or molecular surface; coloring is either N→C rainbow (blue at the N-terminus through red at the C-terminus) or one color per chain.

Contact-map, Ramachandran, and PAE plots. The contact map is a binary N×N matrix image: pixel (i, j) is da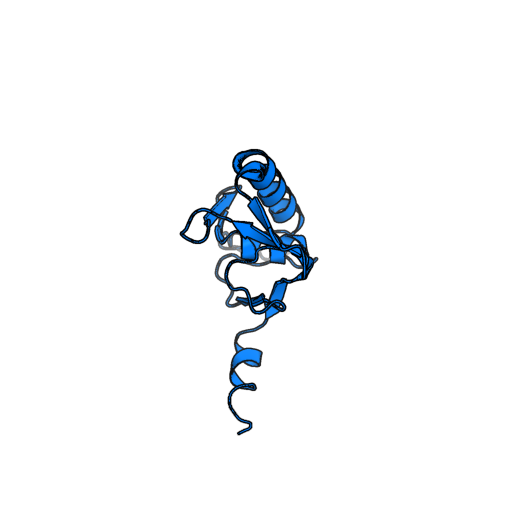rk where Cα_i and Cα_j are within 8 Å and |i−j|>4. Because the |i−j|>4 filter removes local helical contacts, off-diagonal stripes parallel to the main diagonal indicate parallel β-sheets; stripes perpendicular to it indicate antiparallel β-sheets. The Ramachandran plot scatters every residue's (φ, ψ) pair against the sterically allowed regions. The PAE heatmap renders the predicted-aligned-error matrix.

InterPro / GO / CATH / organism. Database cross-references. InterPro integrates a dozen domain/family signature databases into unified entries with residue-range hits. GO terms attach function/process/location labels with evidence codes. CATH codes position the fold in a four-level structural taxonomy. Organism is the NCBI-taxonomy species name.

Nearest PDB structures. The Foldseek neighbor list gives the closest experimentally determined structures in the PDB, ranked by structural alignment. TM-score near 1 means near-identical fold; near 0.3 means only rough topology match. This is how one finds what a novel AlphaFold prediction most resembles in the solved-structure universe.

Predicted aligned error. PAE(i, j) answers: if I align the predicted and true structures on residue i, how far off (in Å) do I expect residue j to be? A block-diagonal PAE matrix with low values on the blocks and high values off-diagonal is the signature of a multi-domain protein with confidently predicted domains but uncertain inter-domain orientation.

Solvent-accessible surface area. Accessible surface area quantifies burial. A residue with SASA near zero is packed into the hydrophobic core; one with SASA >100 Å² sits on the surface. Computed here via the Shrake–Rupley numerical algorithm with a 1.4 Å probe.

B-factor. B-factor (Debye–Waller factor) reflects atomic displacement in the crystal lattice. It is an experimental observable (units Å²), not a prediction; low values mean the atom is pinned down, high values mean it moves or is heterogeneous across the crystal.

pLDDT. For AlphaFold models, the B-factor field carries pLDDT — the model's own estimate of local accuracy on a 0–100 scale. Regions with pLDDT<50 should be treated as essentially unmodeled; they often correspond to intrinsically disordered segments.

Backbone torsions (φ/ψ). φ (phi) and ψ (psi) are the two rotatable backbone dihedrals per residue: φ is the C(i-1)–N–Cα–C torsion, ψ is the N–Cα–C–N(i+1) torsion, both in degrees on (−180°, 180°]. α-helical residues cluster near (−60°, −45°); β-strand residues near (−120°, +130°). A Ramachandran plot is simply a scatter of (φ, ψ) for every residue.

Radius of gyration, Cα contacts, bounding box. Radius of gyration (Rg) is the root-mean-square distance of Cα atoms from their centroid — a single number for overall size and compactness. A globular domain of N residues has Rg ≈ 2.2·N^0.38 Å; an extended or disordered chain has a much larger Rg. The Cα contact count is the number of residue pairs whose Cα atoms are within 8 Å and are more than four positions apart in sequence — a standard proxy for tertiary packing density. The bounding box is the smallest axis-aligned box enclosing all Cα atoms.

Secondary structure (3-state, P-SEA). Three-state secondary structure (P-SEA) collapses the eight DSSP classes into helix (a), strand (b), and coil (c). P-SEA assigns these from Cα geometry alone — distances and angles — without requiring backbone oxygens, so it works on any Cα trace.

Secondary structure (8-state, DSSP). DSSP 8-state secondary structure assigns each residue one of H (α-helix), G (3₁₀-helix), I (π-helix), E (extended β-strand), B (isolated β-bridge), T (hydrogen-bonded turn), S (bend), or '-' (coil). The assignment is computed from backbone hydrogen-bond geometry via the Kabsch–Sander algorithm.

Foldseek 3Di. A 3Di character summarizes, for each residue, the relative orientation of the Cα frame of its nearest spatial neighbor. Because it encodes fold topology rather than chemistry, 3Di alignments detect remote structural similarity that sequence alignment misses.

mmCIF coordinates. The mmCIF block holds the 3D Cartesian coordinates of each backbone atom (N, Cα, C, O) in ångströms. mmCIF is the PDB's canonical archive format — a tagged-loop text representation of the atomic model.

Sequence. Sequence gives the chain of amino acids in standard one-letter code (A=alanine, C=cysteine, …, Y=tyrosine), read N→C. It is the only feature that is directly encoded by the gene; all structural features are derived from the folded form of this sequence.